Protein AF-A0A6M0CHL5-F1 (afdb_monomer_lite)

Foldseek 3Di:
DDPPDDDDDDDDPVRVVVVVLVVVLVVLLVVVLVVVQVCLVVLQDDPPPPPPVPDDNPPRDDHDDPVNSVVCVVVSCVVVVSD

Secondary structure (DSSP, 8-state):
------------HHHHHHHHHHHHHHHHHHHHHHHHHHHHHHHT---TTT--TTSPPPPPPPP--HHHHHHTHHHHHHH-TT-

Sequence (83 aa):
MRTAYQYKLRPNKDQIATIELWLDLLRRQYNYRLGERFSWWEENRCPVNACALIMPIPQLRDNPDYYSQKKDLVNTKDKFPEY

Structure (mmCIF, N/CA/C/O backbone):
data_AF-A0A6M0CHL5-F1
#
_entry.id   AF-A0A6M0CHL5-F1
#
loop_
_atom_site.group_PDB
_atom_site.id
_atom_site.type_symbol
_atom_site.label_atom_id
_atom_site.label_alt_id
_atom_site.label_comp_id
_atom_site.label_asym_id
_atom_site.label_entity_id
_atom_site.label_seq_id
_atom_site.pdbx_PDB_ins_code
_atom_site.Cartn_x
_atom_site.Cartn_y
_atom_site.Cartn_z
_atom_site.occupancy
_atom_site.B_iso_or_equiv
_atom_site.auth_seq_id
_atom_site.auth_comp_id
_atom_site.auth_asym_id
_atom_site.auth_atom_id
_atom_site.pdbx_PDB_model_num
ATOM 1 N N . MET A 1 1 ? -24.868 32.318 17.651 1.00 52.50 1 MET A N 1
ATOM 2 C CA . MET A 1 1 ? -24.609 31.099 18.449 1.00 52.50 1 MET A CA 1
ATOM 3 C C . MET A 1 1 ? -23.743 30.167 17.601 1.00 52.50 1 MET A C 1
ATOM 5 O O . MET A 1 1 ? -24.219 29.716 16.571 1.00 52.50 1 MET A O 1
ATOM 9 N N . ARG A 1 2 ? -22.450 29.979 17.913 1.00 55.78 2 ARG A N 1
ATOM 10 C CA . ARG A 1 2 ? -21.560 29.085 17.137 1.00 55.78 2 ARG A CA 1
ATOM 11 C C . ARG A 1 2 ? -21.623 27.676 17.730 1.00 55.78 2 ARG A C 1
ATOM 13 O O . ARG A 1 2 ? -21.019 27.421 18.764 1.00 55.78 2 ARG A O 1
ATOM 20 N N . THR A 1 3 ? -22.342 26.769 17.080 1.00 64.69 3 THR A N 1
ATOM 21 C CA . THR A 1 3 ? -22.423 25.342 17.432 1.00 64.69 3 THR A CA 1
ATOM 22 C C . THR A 1 3 ? -21.279 24.566 16.779 1.00 64.69 3 THR A C 1
ATOM 24 O O . THR A 1 3 ? -21.498 23.720 15.920 1.00 64.69 3 THR A O 1
ATOM 27 N N . ALA A 1 4 ? -20.035 24.874 17.139 1.00 71.19 4 ALA A N 1
ATOM 28 C CA . ALA A 1 4 ? -18.887 24.063 16.734 1.00 71.19 4 ALA A CA 1
ATOM 29 C C . ALA A 1 4 ? -18.598 23.025 17.829 1.00 71.19 4 ALA A C 1
ATOM 31 O O . ALA A 1 4 ? -17.590 23.109 18.526 1.00 71.19 4 ALA A O 1
ATOM 32 N N . TYR A 1 5 ? -19.522 22.081 18.035 1.00 74.75 5 TYR A N 1
ATOM 33 C CA . TYR A 1 5 ? -19.278 20.969 18.951 1.00 74.75 5 TYR A CA 1
ATOM 34 C C . TYR A 1 5 ? -18.255 20.025 18.322 1.00 74.75 5 TYR A C 1
ATOM 36 O O . TYR A 1 5 ? -18.515 19.385 17.306 1.00 74.75 5 TYR A O 1
ATOM 44 N N . GLN A 1 6 ? -17.074 19.948 18.930 1.00 77.50 6 GLN A N 1
ATOM 45 C CA . GLN A 1 6 ? -16.085 18.936 18.587 1.00 77.50 6 GLN A CA 1
ATOM 46 C C . GLN A 1 6 ? -16.449 17.638 19.306 1.00 77.50 6 GLN A C 1
ATOM 48 O O . GLN A 1 6 ? -16.299 17.517 20.523 1.00 77.50 6 GLN A O 1
ATOM 53 N N . TYR A 1 7 ? -16.943 16.659 18.552 1.00 75.88 7 TYR A N 1
ATOM 54 C CA . TYR A 1 7 ? -17.194 15.323 19.076 1.00 75.88 7 TYR A CA 1
ATOM 55 C C . TYR A 1 7 ? -15.882 14.544 19.111 1.00 75.88 7 TYR A C 1
ATOM 57 O O . TYR A 1 7 ? -15.297 14.235 18.074 1.00 75.88 7 TYR A O 1
ATOM 65 N N . LYS A 1 8 ? -15.415 14.218 20.318 1.00 83.88 8 LYS A N 1
ATOM 66 C CA . LYS A 1 8 ? -14.304 13.283 20.496 1.00 83.88 8 LYS A CA 1
ATOM 67 C C . LYS A 1 8 ? -14.858 11.864 20.531 1.00 83.88 8 LYS A C 1
ATOM 69 O O . LYS A 1 8 ? -15.617 11.525 21.439 1.00 83.88 8 LYS A O 1
ATOM 74 N N . LEU A 1 9 ? -14.440 11.034 19.581 1.00 87.12 9 LEU A N 1
ATOM 75 C CA . LEU A 1 9 ? -14.683 9.595 19.634 1.00 87.12 9 LEU A CA 1
ATOM 76 C C . LEU A 1 9 ? -14.006 9.016 20.885 1.00 87.12 9 LEU A C 1
ATOM 78 O O . LEU A 1 9 ? -12.830 9.274 21.148 1.00 87.12 9 LEU A O 1
ATOM 82 N N . ARG A 1 10 ? -14.765 8.252 21.673 1.00 93.50 10 ARG A N 1
ATOM 83 C CA . ARG A 1 10 ? -14.272 7.490 22.828 1.00 93.50 10 ARG A CA 1
ATOM 84 C C . ARG A 1 10 ? -14.542 6.008 22.572 1.00 93.50 10 ARG A C 1
ATOM 86 O O . ARG A 1 10 ? -15.509 5.481 23.119 1.00 93.50 10 ARG A O 1
ATOM 93 N N . PRO A 1 11 ? -13.768 5.374 21.676 1.00 95.31 11 PRO A N 1
ATOM 94 C CA . PRO A 1 11 ? -13.980 3.977 21.352 1.00 95.31 11 PRO A CA 1
ATOM 95 C C . PRO A 1 11 ? -13.699 3.100 22.575 1.00 95.31 11 PRO A C 1
ATOM 97 O O . PRO A 1 11 ? -12.805 3.386 23.376 1.00 95.31 11 PRO A O 1
ATOM 100 N N . ASN A 1 12 ? -14.484 2.041 22.727 1.00 97.62 12 ASN A N 1
ATOM 101 C CA . ASN A 1 12 ? -14.195 0.988 23.693 1.00 97.62 12 ASN A CA 1
ATOM 102 C C . ASN A 1 12 ? -13.036 0.101 23.191 1.00 97.62 12 ASN A C 1
ATOM 104 O O . ASN A 1 12 ? -12.534 0.280 22.081 1.00 97.62 12 ASN A O 1
ATOM 108 N N . LYS A 1 13 ? -12.598 -0.854 24.017 1.00 97.94 13 LYS A N 1
ATOM 109 C CA . LYS A 1 13 ? -11.440 -1.705 23.699 1.00 97.94 13 LYS A CA 1
ATOM 110 C C . LYS A 1 13 ? -11.615 -2.484 22.390 1.00 97.94 13 LYS A C 1
ATOM 112 O O . LYS A 1 13 ? -10.697 -2.494 21.578 1.00 97.94 13 LYS A O 1
ATOM 117 N N . ASP A 1 14 ? -12.793 -3.053 22.156 1.00 98.12 14 ASP A N 1
ATOM 118 C CA . ASP A 1 14 ? -13.069 -3.855 20.957 1.00 98.12 14 ASP A CA 1
ATOM 119 C C . ASP A 1 14 ? -13.083 -2.986 19.690 1.00 98.12 14 ASP A C 1
ATOM 121 O O . ASP A 1 14 ? -12.562 -3.367 18.639 1.00 98.12 14 ASP A O 1
ATOM 125 N N . GLN A 1 15 ? -13.623 -1.769 19.800 1.00 97.62 15 GLN A N 1
ATOM 126 C CA . GLN A 1 15 ? -13.600 -0.781 18.722 1.00 97.6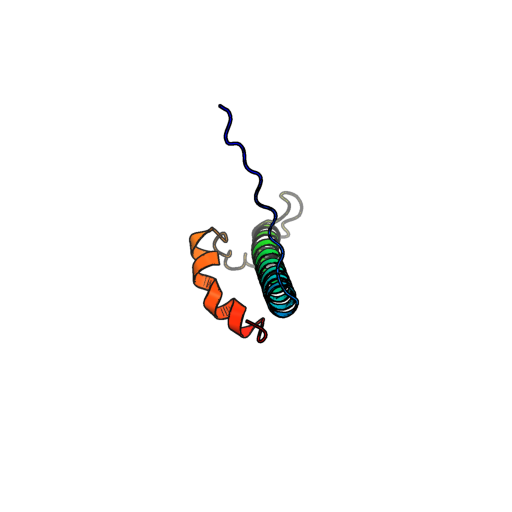2 15 GLN A CA 1
ATOM 127 C C . GLN A 1 15 ? -12.173 -0.334 18.395 1.00 97.62 15 GLN A C 1
ATOM 129 O O . GLN A 1 15 ? -11.840 -0.220 17.219 1.00 97.62 15 GLN A O 1
ATOM 134 N N . ILE A 1 16 ? -11.327 -0.104 19.406 1.00 97.69 16 ILE A N 1
ATOM 135 C CA . ILE A 1 16 ? -9.912 0.244 19.202 1.00 97.69 16 ILE A CA 1
ATOM 136 C C . ILE A 1 16 ? -9.202 -0.879 18.447 1.00 97.69 16 ILE A C 1
ATOM 138 O O . ILE A 1 16 ? -8.609 -0.610 17.407 1.00 97.69 16 ILE A O 1
ATOM 142 N N . ALA A 1 17 ? -9.338 -2.126 18.906 1.00 97.12 17 ALA A N 1
ATOM 143 C CA . ALA A 1 17 ? -8.711 -3.277 18.260 1.00 97.12 17 ALA A CA 1
ATOM 144 C C . ALA A 1 17 ? -9.150 -3.428 16.791 1.00 97.12 17 ALA A C 1
ATOM 146 O O . ALA A 1 17 ? -8.329 -3.675 15.910 1.00 97.12 17 ALA A O 1
ATOM 147 N N . THR A 1 18 ? -10.438 -3.207 16.511 1.00 96.56 18 THR A N 1
ATOM 148 C CA . THR A 1 18 ? -10.980 -3.230 15.142 1.00 96.56 18 THR A CA 1
ATOM 149 C C . THR A 1 18 ? -10.361 -2.134 14.271 1.00 96.56 18 THR A C 1
ATOM 151 O O . THR A 1 18 ? -9.947 -2.392 13.142 1.00 96.56 18 THR A O 1
ATOM 154 N N . ILE A 1 19 ? -10.276 -0.907 14.792 1.00 96.50 19 ILE A N 1
ATOM 155 C CA . ILE A 1 19 ? -9.688 0.229 14.074 1.00 96.50 19 ILE A CA 1
ATOM 156 C C . ILE A 1 19 ? -8.204 -0.022 13.793 1.00 96.50 19 ILE A C 1
ATOM 158 O O . ILE A 1 19 ? -7.748 0.227 12.681 1.00 96.50 19 ILE A O 1
ATOM 162 N N . GLU A 1 20 ? -7.453 -0.517 14.775 1.00 96.62 20 GLU A N 1
ATOM 163 C CA . GLU A 1 20 ? -6.028 -0.821 14.629 1.00 96.62 20 GLU A CA 1
ATOM 164 C C . GLU A 1 20 ? -5.785 -1.896 13.569 1.00 96.62 20 GLU A C 1
ATOM 166 O O . GLU A 1 20 ? -4.935 -1.703 12.697 1.00 96.62 20 GLU A O 1
ATOM 171 N N . LEU A 1 21 ? -6.582 -2.970 13.580 1.00 95.19 21 LEU A N 1
ATOM 172 C CA . LEU A 1 21 ? -6.540 -4.010 12.554 1.00 95.19 21 LEU A CA 1
ATOM 173 C C . LEU A 1 21 ? -6.781 -3.421 11.159 1.00 95.19 21 LEU A C 1
ATOM 175 O O . LEU A 1 21 ? -5.995 -3.643 10.240 1.00 95.19 21 LEU A O 1
ATOM 179 N N . TRP A 1 22 ? -7.840 -2.625 10.993 1.00 95.19 22 TRP A N 1
ATOM 180 C CA . TRP A 1 22 ? -8.149 -2.009 9.702 1.00 95.19 22 TRP A CA 1
ATOM 181 C C . TRP A 1 22 ? -7.052 -1.056 9.233 1.00 95.19 22 TRP A C 1
ATOM 183 O O . TRP A 1 22 ? -6.699 -1.064 8.055 1.00 95.19 22 TRP A O 1
ATOM 193 N N . LEU A 1 23 ? -6.484 -0.254 10.135 1.00 96.19 23 LEU A N 1
ATOM 194 C CA . LEU A 1 23 ? -5.372 0.635 9.805 1.00 96.19 23 LEU A CA 1
ATOM 195 C C . LEU A 1 23 ? -4.140 -0.145 9.340 1.00 96.19 23 LEU A C 1
ATOM 197 O O . LEU A 1 23 ? -3.452 0.312 8.424 1.00 96.19 23 LEU A O 1
ATOM 201 N N . ASP A 1 24 ? -3.860 -1.305 9.935 1.00 94.62 24 ASP A N 1
ATOM 202 C CA . ASP A 1 24 ? -2.750 -2.150 9.504 1.00 94.62 24 ASP A CA 1
ATOM 203 C C . ASP A 1 24 ? -2.987 -2.736 8.107 1.00 94.62 24 ASP A C 1
ATOM 205 O O . ASP A 1 24 ? -2.137 -2.588 7.224 1.00 94.62 24 ASP A O 1
ATOM 209 N N . LEU A 1 25 ? -4.177 -3.293 7.860 1.00 91.75 25 LEU A N 1
ATOM 210 C CA . LEU A 1 25 ? -4.559 -3.826 6.548 1.00 91.75 25 LEU A CA 1
ATOM 211 C C . LEU A 1 25 ? -4.492 -2.750 5.453 1.00 91.75 25 LEU A C 1
ATOM 213 O O . LEU A 1 25 ? -3.930 -2.983 4.379 1.00 91.75 25 LEU A O 1
ATOM 217 N N . LEU A 1 26 ? -4.995 -1.544 5.735 1.00 92.06 26 LEU A N 1
ATOM 218 C CA . LEU A 1 26 ? -4.926 -0.408 4.811 1.00 92.06 26 LEU A CA 1
ATOM 219 C C . LEU A 1 26 ? -3.480 0.017 4.532 1.00 92.06 26 LEU A C 1
ATOM 221 O O . LEU A 1 26 ? -3.140 0.313 3.384 1.00 92.06 26 LEU A O 1
ATOM 225 N N . ARG A 1 27 ? -2.610 0.016 5.549 1.00 94.19 27 ARG A N 1
ATOM 226 C CA . ARG A 1 27 ? -1.184 0.334 5.386 1.00 94.19 27 ARG A CA 1
ATOM 227 C C . ARG A 1 27 ? -0.483 -0.693 4.497 1.00 94.19 27 ARG A C 1
ATOM 229 O O . ARG A 1 27 ? 0.257 -0.305 3.594 1.00 94.19 27 ARG A O 1
ATOM 236 N N . ARG A 1 28 ? -0.732 -1.989 4.714 1.00 91.62 28 ARG A N 1
ATOM 237 C CA . ARG A 1 28 ? -0.176 -3.071 3.883 1.00 91.62 28 ARG A CA 1
ATOM 238 C C . ARG A 1 28 ? -0.637 -2.952 2.436 1.00 91.62 28 ARG A C 1
ATOM 240 O O . ARG A 1 28 ? 0.192 -2.984 1.529 1.00 91.62 28 ARG A O 1
ATOM 247 N N . GLN A 1 29 ? -1.935 -2.733 2.225 1.00 91.25 29 GLN A N 1
ATOM 248 C CA . GLN A 1 29 ? -2.502 -2.524 0.896 1.00 91.25 29 GLN A CA 1
ATOM 249 C C . GLN A 1 29 ? -1.866 -1.316 0.196 1.00 91.25 29 GLN A C 1
ATOM 251 O O . GLN A 1 29 ? -1.449 -1.427 -0.955 1.00 91.25 29 GLN A O 1
ATOM 256 N N . TYR A 1 30 ? -1.746 -0.180 0.886 1.00 92.38 30 TYR A N 1
ATOM 257 C CA . TYR A 1 30 ? -1.108 1.017 0.338 1.00 92.38 30 TYR A CA 1
ATOM 258 C C . TYR A 1 30 ? 0.343 0.752 -0.083 1.00 92.38 30 TYR A C 1
ATOM 260 O O . TYR A 1 30 ? 0.720 1.053 -1.215 1.00 92.38 30 TYR A O 1
ATOM 268 N N . ASN A 1 31 ? 1.139 0.138 0.795 1.00 94.19 31 ASN A N 1
ATOM 269 C CA . ASN A 1 31 ? 2.544 -0.159 0.519 1.00 94.19 31 ASN A CA 1
ATOM 270 C C . ASN A 1 31 ? 2.711 -1.129 -0.654 1.00 94.19 31 ASN A C 1
ATOM 272 O O . ASN A 1 31 ? 3.586 -0.920 -1.491 1.00 94.19 31 ASN A O 1
ATOM 276 N N . TYR A 1 32 ? 1.851 -2.146 -0.759 1.00 92.06 32 TYR A N 1
ATOM 277 C CA . TYR A 1 32 ? 1.856 -3.070 -1.891 1.00 92.06 32 TYR A CA 1
ATOM 278 C C . TYR A 1 32 ? 1.604 -2.334 -3.217 1.00 92.06 32 TYR A C 1
ATOM 280 O O . TYR A 1 32 ? 2.399 -2.448 -4.147 1.00 92.06 32 TYR A O 1
ATOM 288 N N . ARG A 1 33 ? 0.558 -1.497 -3.282 1.00 92.44 33 ARG A N 1
ATOM 289 C CA . ARG A 1 33 ? 0.239 -0.698 -4.482 1.00 92.44 33 ARG A CA 1
ATOM 290 C C . ARG A 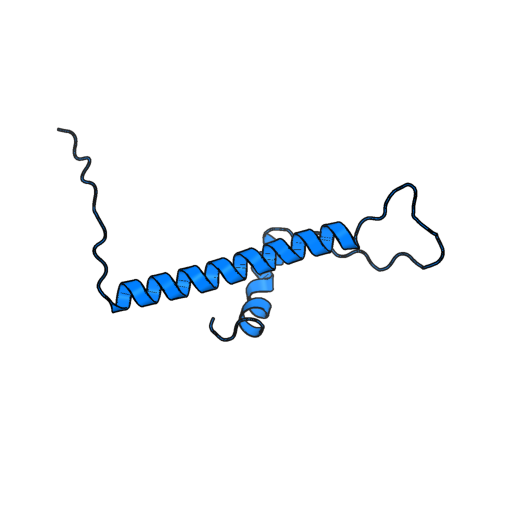1 33 ? 1.328 0.306 -4.838 1.00 92.44 33 ARG A C 1
ATOM 292 O O . ARG A 1 33 ? 1.558 0.580 -6.015 1.00 92.44 33 ARG A O 1
ATOM 299 N N . LEU A 1 34 ? 1.974 0.892 -3.836 1.00 94.81 34 LEU A N 1
ATOM 300 C CA . LEU A 1 34 ? 3.097 1.792 -4.058 1.00 94.81 34 LEU A CA 1
ATOM 301 C C . LEU A 1 34 ? 4.295 1.034 -4.646 1.00 94.81 34 LEU A C 1
ATOM 303 O O . LEU A 1 34 ? 4.891 1.504 -5.613 1.00 94.81 34 LEU A O 1
ATOM 307 N N . GLY A 1 35 ? 4.586 -0.159 -4.122 1.00 93.94 35 GLY A N 1
ATOM 308 C CA . GLY A 1 35 ? 5.617 -1.051 -4.647 1.00 93.94 35 GLY A CA 1
ATOM 309 C C . GLY A 1 35 ? 5.391 -1.400 -6.116 1.00 93.94 35 GLY A C 1
ATOM 310 O O . GLY A 1 35 ? 6.307 -1.255 -6.914 1.00 93.94 35 GLY A O 1
ATOM 311 N N . GLU A 1 36 ? 4.159 -1.739 -6.509 1.00 92.94 36 GLU A N 1
ATOM 312 C CA . GLU A 1 36 ? 3.830 -2.026 -7.915 1.00 92.94 36 GLU A CA 1
ATOM 313 C C . GLU A 1 36 ? 4.173 -0.863 -8.858 1.00 92.94 36 GLU A C 1
ATOM 315 O O . GLU A 1 36 ? 4.657 -1.087 -9.966 1.00 92.94 36 GLU A O 1
ATOM 320 N N . ARG A 1 37 ? 3.969 0.386 -8.418 1.00 94.06 37 ARG A N 1
ATOM 321 C CA . ARG A 1 37 ? 4.320 1.577 -9.209 1.00 94.06 37 ARG A CA 1
ATOM 322 C C . ARG A 1 37 ? 5.827 1.754 -9.342 1.00 94.06 37 ARG A C 1
ATOM 324 O O . ARG A 1 37 ? 6.290 2.118 -10.420 1.00 94.06 37 ARG A O 1
ATOM 331 N N . PHE A 1 38 ? 6.581 1.507 -8.271 1.00 94.50 38 PHE A N 1
ATOM 332 C CA . PHE A 1 38 ? 8.042 1.566 -8.320 1.00 94.50 38 PHE A CA 1
ATOM 333 C C . PHE A 1 38 ? 8.620 0.457 -9.194 1.00 94.50 38 PHE A C 1
ATOM 335 O O . PHE A 1 38 ? 9.409 0.759 -10.083 1.00 94.50 38 PHE A O 1
ATOM 342 N N . SER A 1 39 ? 8.155 -0.785 -9.034 1.00 91.88 39 SER A N 1
ATOM 343 C CA . SER A 1 39 ? 8.562 -1.896 -9.897 1.00 91.88 39 SER A CA 1
ATOM 344 C C . SER A 1 39 ? 8.237 -1.609 -11.358 1.00 91.88 39 SER A C 1
ATOM 346 O O . SER A 1 39 ? 9.101 -1.764 -12.212 1.00 91.88 39 SER A O 1
ATOM 348 N N . TRP A 1 40 ? 7.036 -1.100 -11.662 1.00 92.31 40 TRP A N 1
ATOM 349 C CA . TRP A 1 40 ? 6.710 -0.676 -13.022 1.00 92.31 40 TRP A CA 1
ATOM 350 C C . TRP A 1 40 ? 7.690 0.387 -13.535 1.00 92.31 40 TRP A C 1
ATOM 352 O O . TRP A 1 40 ? 8.217 0.257 -14.635 1.00 92.31 40 TRP A O 1
ATOM 362 N N . TRP A 1 41 ? 7.971 1.425 -12.748 1.00 89.75 41 TRP A N 1
ATOM 363 C CA . TRP A 1 41 ? 8.885 2.488 -13.158 1.00 89.75 41 TRP A CA 1
ATOM 364 C C . TRP A 1 41 ? 10.299 1.981 -13.469 1.00 89.75 41 TRP A C 1
ATOM 366 O O . TRP A 1 41 ? 10.880 2.384 -14.478 1.00 89.75 41 TRP A O 1
ATOM 376 N N . GLU A 1 42 ? 10.839 1.116 -12.612 1.00 87.31 42 GLU A N 1
ATOM 377 C CA . GLU A 1 42 ? 12.187 0.558 -12.740 1.00 87.31 42 GLU A CA 1
ATOM 378 C C . GLU A 1 42 ? 12.290 -0.449 -13.889 1.00 87.31 42 GLU A C 1
ATOM 380 O O . GLU A 1 42 ? 13.227 -0.382 -14.679 1.00 87.31 42 GLU A O 1
ATOM 385 N N . GLU A 1 43 ? 11.311 -1.344 -14.028 1.00 84.56 43 GLU A N 1
ATOM 386 C CA . GLU A 1 43 ? 11.317 -2.408 -15.039 1.00 84.56 43 GLU A CA 1
ATOM 387 C C . GLU A 1 43 ? 11.021 -1.892 -16.456 1.00 84.56 43 GLU A C 1
ATOM 389 O O . GLU A 1 43 ? 11.432 -2.510 -17.436 1.00 84.56 43 GLU A O 1
ATOM 394 N N . ASN A 1 44 ? 10.310 -0.766 -16.591 1.00 84.69 44 ASN A N 1
ATOM 395 C CA . ASN A 1 44 ? 9.888 -0.238 -17.895 1.00 84.69 44 ASN A CA 1
ATOM 396 C C . ASN A 1 44 ? 10.814 0.853 -18.445 1.00 84.69 44 ASN A C 1
ATOM 398 O O . ASN A 1 44 ? 10.491 1.503 -19.444 1.00 84.69 44 ASN A O 1
ATOM 402 N N . ARG A 1 45 ? 11.959 1.094 -17.802 1.00 78.19 45 ARG A N 1
ATOM 403 C CA . ARG A 1 45 ? 12.917 2.119 -18.216 1.00 78.19 45 ARG A CA 1
ATOM 404 C C . ARG A 1 45 ? 14.322 1.546 -18.242 1.00 78.19 45 ARG A C 1
ATOM 406 O O . ARG A 1 45 ? 14.693 0.721 -17.421 1.00 78.19 45 ARG A O 1
ATOM 413 N N . CYS A 1 46 ? 15.131 2.049 -19.166 1.00 74.81 46 CYS A N 1
ATOM 414 C CA . CYS A 1 46 ? 16.574 1.857 -19.130 1.00 74.81 46 CYS A CA 1
ATOM 415 C C . CYS A 1 46 ? 17.266 3.226 -19.200 1.00 74.81 46 CYS A C 1
ATOM 417 O O . CYS A 1 46 ? 16.705 4.164 -19.782 1.00 74.81 46 CYS A O 1
ATOM 419 N N . PRO A 1 47 ? 18.464 3.379 -18.614 1.00 72.25 47 PRO A N 1
ATOM 420 C CA . PRO A 1 47 ? 19.246 4.588 -18.803 1.00 72.25 47 PRO A CA 1
ATOM 421 C C . PRO A 1 47 ? 19.592 4.765 -20.287 1.00 72.25 47 PRO A C 1
ATOM 423 O O . PRO A 1 47 ? 20.060 3.833 -20.942 1.00 72.25 47 PRO A O 1
ATOM 426 N N . VAL A 1 48 ? 19.410 5.983 -20.806 1.00 68.00 48 VAL A N 1
ATOM 427 C CA . VAL A 1 48 ? 19.640 6.332 -22.225 1.00 68.00 48 VAL A CA 1
ATOM 428 C C . VAL A 1 48 ? 21.074 6.014 -22.677 1.00 68.00 48 VAL A C 1
ATOM 430 O O . VAL A 1 48 ? 21.318 5.735 -23.845 1.00 68.00 48 VAL A O 1
ATOM 433 N N . ASN A 1 49 ? 22.024 6.021 -21.743 1.00 75.69 49 ASN A N 1
ATOM 434 C CA . ASN A 1 49 ? 23.449 5.781 -21.960 1.00 75.69 49 ASN A CA 1
ATOM 435 C C . ASN A 1 49 ? 23.917 4.351 -21.629 1.00 75.69 49 ASN A C 1
ATOM 437 O O . ASN A 1 49 ? 25.111 4.085 -21.724 1.00 75.69 49 ASN A O 1
ATOM 441 N N . ALA A 1 50 ? 23.024 3.452 -21.204 1.00 66.94 50 ALA A N 1
ATOM 442 C CA . ALA A 1 50 ? 23.396 2.123 -20.708 1.00 66.94 50 ALA A CA 1
ATOM 443 C C . ALA A 1 50 ? 22.575 0.981 -21.322 1.00 66.94 50 ALA A C 1
ATOM 445 O O . ALA A 1 50 ? 22.663 -0.154 -20.852 1.00 66.94 50 ALA A O 1
ATOM 446 N N . CYS A 1 51 ? 21.781 1.245 -22.366 1.00 65.44 51 CYS A N 1
ATOM 447 C CA . CYS A 1 51 ? 21.052 0.186 -23.054 1.00 65.44 51 CYS A CA 1
ATOM 448 C C . CYS A 1 51 ? 22.026 -0.659 -23.884 1.00 65.44 51 CYS A C 1
ATOM 450 O O . CYS A 1 51 ? 22.265 -0.404 -25.064 1.00 65.44 51 CYS A O 1
ATOM 452 N N . ALA A 1 52 ? 22.624 -1.666 -23.255 1.00 61.25 52 ALA A N 1
ATOM 453 C CA . ALA A 1 52 ? 23.310 -2.709 -23.985 1.00 61.25 52 ALA A CA 1
ATOM 454 C C . ALA A 1 52 ? 22.223 -3.514 -24.714 1.00 61.25 52 ALA A C 1
ATOM 456 O O . ALA A 1 52 ? 21.491 -4.272 -24.081 1.00 61.25 52 ALA A O 1
ATOM 457 N N . LEU A 1 53 ? 22.087 -3.314 -26.029 1.00 64.75 53 LEU A N 1
ATOM 458 C CA . LEU A 1 53 ? 21.151 -4.004 -26.939 1.00 64.75 53 LEU A CA 1
ATOM 459 C C . LEU A 1 53 ? 21.466 -5.515 -27.078 1.00 64.75 53 LEU A C 1
ATOM 461 O O . LEU A 1 53 ? 21.422 -6.080 -28.165 1.00 64.75 53 LEU A O 1
ATOM 465 N N . ILE A 1 54 ? 21.854 -6.167 -25.983 1.00 63.22 54 ILE A N 1
ATOM 466 C CA . ILE A 1 54 ? 22.313 -7.556 -25.905 1.00 63.22 54 ILE A CA 1
ATOM 467 C C . ILE A 1 54 ? 21.114 -8.506 -25.723 1.00 63.22 54 ILE A C 1
ATOM 469 O O . ILE A 1 54 ? 21.232 -9.700 -25.977 1.00 63.22 54 ILE A O 1
ATOM 473 N N . MET A 1 55 ? 19.942 -7.991 -25.333 1.00 61.97 55 MET A N 1
ATOM 474 C CA . MET A 1 55 ? 18.734 -8.777 -25.060 1.00 61.97 55 MET A CA 1
ATOM 475 C C . MET A 1 55 ? 17.502 -8.162 -25.742 1.00 61.97 55 MET A C 1
ATOM 477 O O . MET A 1 55 ? 17.432 -6.935 -25.867 1.00 61.97 55 MET A O 1
ATOM 481 N N . PRO A 1 56 ? 16.510 -8.974 -26.159 1.00 67.94 56 PRO A N 1
ATOM 482 C CA . PRO A 1 56 ? 15.228 -8.445 -26.607 1.00 67.94 56 PRO A CA 1
ATOM 483 C C . PRO A 1 56 ? 14.569 -7.665 -25.467 1.00 67.94 56 PRO A C 1
ATOM 485 O O . PRO A 1 56 ? 14.595 -8.095 -24.312 1.00 67.94 56 PRO A O 1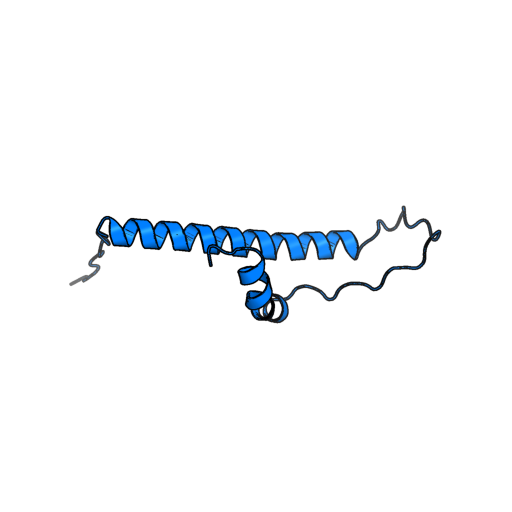
ATOM 488 N N . ILE A 1 57 ? 13.978 -6.516 -25.798 1.00 68.94 57 ILE A N 1
ATOM 489 C CA . ILE A 1 57 ? 13.213 -5.715 -24.840 1.00 68.94 57 ILE A CA 1
ATOM 490 C C . ILE A 1 57 ? 12.054 -6.596 -24.342 1.00 68.94 57 ILE A C 1
ATOM 492 O O . ILE A 1 57 ? 11.266 -7.059 -25.175 1.00 68.94 57 ILE A O 1
ATOM 496 N N . PRO A 1 58 ? 11.954 -6.882 -23.028 1.00 72.69 58 PRO A N 1
ATOM 497 C CA . PRO A 1 58 ? 10.859 -7.684 -22.500 1.00 72.69 58 PRO A CA 1
ATOM 498 C C . PRO A 1 58 ? 9.530 -6.970 -22.741 1.00 72.69 58 PRO A C 1
ATOM 500 O O . PRO A 1 58 ? 9.486 -5.752 -22.928 1.00 72.69 58 PRO A O 1
ATOM 503 N N . GLN A 1 59 ? 8.429 -7.722 -22.725 1.00 81.75 59 GLN A N 1
ATOM 504 C CA . GLN A 1 59 ? 7.112 -7.106 -22.817 1.00 81.75 59 GLN A CA 1
ATOM 505 C C . GLN A 1 59 ? 6.935 -6.131 -21.649 1.00 81.75 59 GLN A C 1
ATOM 507 O O . GLN A 1 59 ? 6.950 -6.532 -20.483 1.00 81.75 59 GLN A O 1
ATOM 512 N N . LEU A 1 60 ? 6.800 -4.849 -21.986 1.00 83.94 60 LEU A N 1
ATOM 513 C CA . LEU A 1 60 ? 6.582 -3.792 -21.013 1.00 83.94 60 LEU A CA 1
ATOM 514 C C . LEU A 1 60 ? 5.249 -4.026 -20.305 1.00 83.94 60 LEU A C 1
ATOM 516 O O . LEU A 1 60 ? 4.253 -4.414 -20.920 1.00 83.94 60 LEU A O 1
ATOM 520 N N . ARG A 1 61 ? 5.253 -3.805 -18.995 1.00 85.75 61 ARG A N 1
ATOM 521 C CA . ARG A 1 61 ? 4.045 -3.880 -18.178 1.00 85.75 61 ARG A CA 1
ATOM 522 C C . ARG A 1 61 ? 3.208 -2.629 -18.403 1.00 85.75 61 ARG A C 1
ATOM 524 O O . ARG A 1 61 ? 3.740 -1.524 -18.530 1.00 85.75 61 ARG A O 1
ATOM 531 N N . ASP A 1 62 ? 1.893 -2.793 -18.363 1.00 90.19 62 ASP A N 1
ATOM 532 C CA . ASP A 1 62 ? 0.984 -1.653 -18.343 1.00 90.19 62 ASP A CA 1
ATOM 533 C C . ASP A 1 62 ? 1.182 -0.832 -17.064 1.00 90.19 62 ASP A C 1
ATOM 535 O O . ASP A 1 62 ? 1.426 -1.377 -15.983 1.00 90.19 62 ASP A O 1
ATOM 539 N N . ASN A 1 63 ? 1.075 0.492 -17.191 1.00 90.81 63 ASN A N 1
ATOM 540 C CA . ASN A 1 63 ? 1.204 1.404 -16.060 1.00 90.81 63 ASN A CA 1
ATOM 541 C C . ASN A 1 63 ? 0.115 1.113 -15.011 1.00 90.81 63 ASN A C 1
ATOM 543 O O . ASN A 1 63 ? -1.073 1.169 -15.347 1.00 90.81 63 ASN A O 1
ATOM 547 N N . PRO A 1 64 ? 0.474 0.837 -13.745 1.00 93.81 64 PRO A N 1
ATOM 548 C CA . PRO A 1 64 ? -0.501 0.625 -12.687 1.00 93.81 64 PRO A CA 1
ATOM 549 C C . PRO A 1 64 ? -1.234 1.930 -12.339 1.00 93.81 64 PRO A C 1
ATOM 551 O O . PRO A 1 64 ? -0.78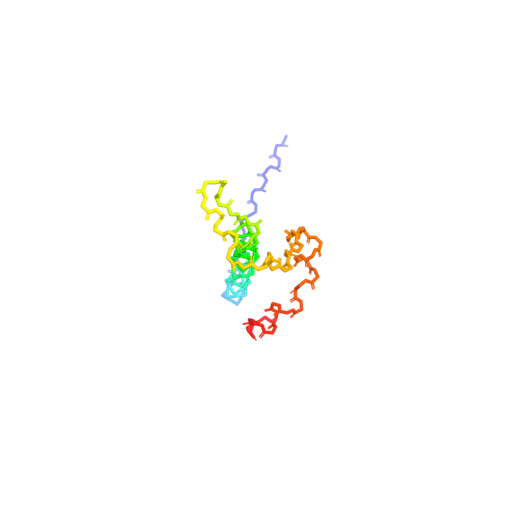5 2.738 -11.521 1.00 93.81 64 PRO A O 1
ATOM 554 N N . ASP A 1 65 ? -2.397 2.123 -12.954 1.00 92.00 65 ASP A N 1
ATOM 555 C CA . ASP A 1 65 ? -3.326 3.206 -12.659 1.00 92.00 65 ASP A CA 1
ATOM 556 C C . ASP A 1 65 ? -4.308 2.867 -11.519 1.00 92.00 65 ASP A C 1
ATOM 558 O O . ASP A 1 65 ? -4.308 1.785 -10.928 1.00 92.00 65 ASP A O 1
ATOM 562 N N . TYR A 1 66 ? -5.171 3.828 -11.182 1.00 90.25 66 TYR A N 1
ATOM 563 C CA . TYR A 1 66 ? -6.188 3.645 -10.147 1.00 90.25 66 TYR A CA 1
ATOM 564 C C . TYR A 1 66 ? -7.120 2.452 -10.423 1.00 90.25 66 TYR A C 1
ATOM 566 O O . TYR A 1 66 ? -7.481 1.724 -9.498 1.00 90.25 66 TYR A O 1
ATOM 574 N N . TYR A 1 67 ? -7.533 2.245 -11.674 1.00 92.75 67 TYR A N 1
ATOM 575 C CA . TYR A 1 67 ? -8.509 1.222 -12.033 1.00 92.75 67 TYR A CA 1
ATOM 576 C C . TYR A 1 67 ? -7.896 -0.178 -12.040 1.00 92.75 67 TYR A C 1
ATOM 578 O O . TYR A 1 67 ? -8.542 -1.108 -11.549 1.00 92.75 67 TYR A O 1
ATOM 586 N N . SER A 1 68 ? -6.671 -0.344 -12.542 1.00 91.56 68 SER A N 1
ATOM 587 C CA . SER A 1 68 ? -5.963 -1.628 -12.505 1.00 91.56 68 SER A CA 1
ATOM 588 C C . SER A 1 68 ? -5.659 -2.041 -11.063 1.00 91.56 68 SER A C 1
ATOM 590 O O . SER A 1 68 ? -6.009 -3.147 -10.650 1.00 91.56 68 SER A O 1
ATOM 592 N N . GLN A 1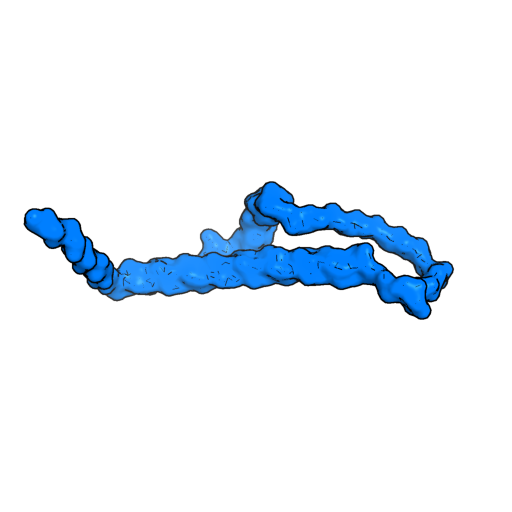 69 ? -5.166 -1.113 -10.241 1.00 91.56 69 GLN A N 1
ATOM 593 C CA . GLN A 1 69 ? -4.883 -1.356 -8.823 1.00 91.56 69 GLN A CA 1
ATOM 594 C C . GLN A 1 69 ? -6.141 -1.604 -7.979 1.00 91.56 69 GLN A C 1
ATOM 596 O O . GLN A 1 69 ? -6.107 -2.358 -7.001 1.00 91.56 69 GLN A O 1
ATOM 601 N N . LYS A 1 70 ? -7.274 -0.990 -8.341 1.00 89.50 70 LYS A N 1
ATOM 602 C CA . LYS A 1 70 ? -8.570 -1.273 -7.711 1.00 89.50 70 LYS A CA 1
ATOM 603 C C . LYS A 1 70 ? -9.047 -2.693 -8.025 1.00 89.50 70 LYS A C 1
ATOM 605 O O . LYS A 1 70 ? -9.548 -3.368 -7.129 1.00 89.50 70 LYS A O 1
ATOM 610 N N . LYS A 1 71 ? -8.897 -3.148 -9.275 1.00 89.75 71 LYS A N 1
ATOM 611 C CA . LYS A 1 71 ? -9.274 -4.512 -9.691 1.00 89.75 71 LYS A CA 1
ATOM 612 C C . LYS A 1 71 ? -8.406 -5.582 -9.024 1.00 89.75 71 LYS A C 1
ATOM 614 O O . LYS A 1 71 ? -8.923 -6.636 -8.674 1.00 89.75 71 LYS A O 1
ATOM 619 N N . ASP A 1 72 ? -7.136 -5.279 -8.758 1.00 88.31 72 ASP A N 1
ATOM 620 C CA . ASP A 1 72 ? -6.185 -6.189 -8.103 1.00 88.31 72 ASP A CA 1
ATOM 621 C C . ASP A 1 72 ? -6.484 -6.454 -6.608 1.00 88.31 72 ASP A C 1
ATOM 623 O O . ASP A 1 72 ? -5.756 -7.173 -5.927 1.00 88.31 72 ASP A O 1
ATOM 627 N N . LEU A 1 73 ? -7.557 -5.884 -6.041 1.00 83.25 73 LEU A N 1
ATOM 628 C CA . LEU A 1 73 ? -7.922 -6.119 -4.636 1.00 83.25 73 LEU A CA 1
ATOM 629 C C . LEU A 1 73 ? -8.116 -7.609 -4.319 1.00 83.25 73 LEU A C 1
ATOM 631 O O . LEU A 1 73 ? -7.793 -8.036 -3.216 1.00 83.25 73 LEU A O 1
ATOM 635 N N . VAL A 1 74 ? -8.599 -8.395 -5.284 1.00 85.88 74 VAL A N 1
ATOM 636 C CA . VAL A 1 74 ? -8.781 -9.846 -5.129 1.00 85.88 74 VAL A CA 1
ATOM 637 C C . VAL A 1 74 ? -7.441 -10.529 -4.837 1.00 85.88 74 VAL A C 1
ATOM 639 O O . VAL A 1 74 ? -7.301 -11.168 -3.802 1.00 85.88 74 VAL A O 1
ATOM 642 N N . ASN A 1 75 ? -6.422 -10.274 -5.660 1.00 86.00 75 ASN A N 1
ATOM 643 C CA . ASN A 1 75 ? -5.082 -10.848 -5.486 1.00 86.00 75 ASN A CA 1
ATOM 644 C C . ASN A 1 75 ? -4.410 -10.387 -4.185 1.00 86.00 75 ASN A C 1
ATOM 646 O O . ASN A 1 75 ? -3.565 -11.074 -3.616 1.00 86.00 75 ASN A O 1
ATOM 650 N N . THR A 1 76 ? -4.762 -9.195 -3.705 1.00 82.88 76 THR A N 1
ATOM 651 C CA . THR A 1 76 ? -4.236 -8.664 -2.442 1.00 82.88 76 THR A CA 1
ATOM 652 C C . THR A 1 76 ? -4.760 -9.429 -1.233 1.00 82.88 76 THR A C 1
ATOM 654 O O . THR A 1 76 ? -4.001 -9.631 -0.291 1.00 82.88 76 THR A O 1
ATOM 657 N N . LYS A 1 77 ? -6.016 -9.892 -1.269 1.00 85.00 77 LYS A N 1
ATOM 658 C CA . LYS A 1 77 ? -6.580 -10.742 -0.210 1.00 85.00 77 LYS A CA 1
ATOM 659 C C . LYS A 1 77 ? -5.884 -12.096 -0.139 1.00 85.00 77 LYS A C 1
ATOM 661 O O . LYS A 1 77 ? -5.587 -12.566 0.949 1.00 85.00 77 LYS A O 1
ATOM 666 N N . ASP A 1 78 ? -5.523 -12.662 -1.288 1.00 88.50 78 ASP A N 1
ATOM 667 C CA . ASP A 1 78 ? -4.754 -13.911 -1.322 1.00 88.50 78 ASP A CA 1
ATOM 668 C C . ASP A 1 78 ? -3.354 -13.736 -0.708 1.00 88.50 78 ASP A C 1
ATOM 670 O O . ASP A 1 78 ? -2.849 -14.620 -0.019 1.00 88.50 78 ASP A O 1
ATOM 674 N N . LYS A 1 79 ? -2.717 -12.576 -0.928 1.00 84.56 79 LYS A N 1
ATOM 675 C CA . LYS A 1 79 ? -1.389 -12.253 -0.371 1.00 84.56 79 LYS A CA 1
ATOM 676 C C . LYS A 1 79 ? -1.426 -11.875 1.109 1.00 84.56 79 LYS A C 1
ATOM 678 O O . LYS A 1 79 ? -0.431 -12.070 1.807 1.00 84.56 79 LYS A O 1
ATOM 683 N N . PHE A 1 80 ? -2.535 -11.313 1.579 1.00 85.81 80 PHE A N 1
ATOM 684 C CA . PHE A 1 80 ? -2.734 -10.885 2.960 1.00 85.81 80 PHE A CA 1
ATOM 685 C C . PHE A 1 80 ? -3.904 -11.670 3.571 1.00 85.81 80 PHE A C 1
ATOM 687 O O . PHE A 1 80 ? -5.012 -11.150 3.615 1.00 85.81 80 PHE A O 1
ATOM 694 N N . PRO A 1 81 ? -3.675 -12.895 4.081 1.00 82.50 81 PRO A N 1
ATOM 695 C CA . PRO A 1 81 ? -4.743 -13.767 4.588 1.00 82.50 81 PRO A CA 1
ATOM 696 C C . PRO A 1 81 ? -5.451 -13.238 5.849 1.00 82.50 81 PRO A C 1
ATOM 698 O O . PRO A 1 81 ? -6.453 -13.797 6.277 1.00 82.50 81 PRO A O 1
ATOM 701 N N . GLU A 1 82 ? -4.928 -12.172 6.459 1.00 81.62 82 GLU A N 1
ATOM 702 C CA . GLU A 1 82 ? -5.563 -11.427 7.556 1.00 81.62 82 GLU A CA 1
ATOM 703 C C . GLU A 1 82 ? -6.755 -10.559 7.083 1.00 81.62 82 GLU A C 1
ATOM 705 O O . GLU A 1 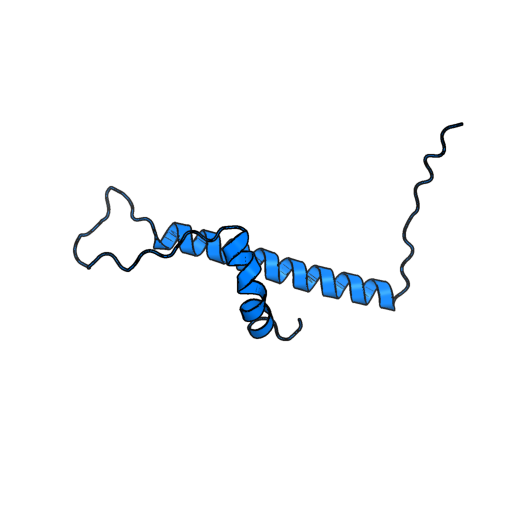82 ? -7.443 -9.969 7.916 1.00 81.62 82 GLU A O 1
ATOM 710 N N . TYR A 1 83 ? -6.965 -10.446 5.764 1.00 72.00 83 TYR A N 1
ATOM 711 C CA . TYR A 1 83 ? -7.992 -9.632 5.098 1.00 72.00 83 TYR A CA 1
ATOM 712 C C . TYR A 1 83 ? -9.278 -10.425 4.828 1.00 72.00 83 TYR A C 1
ATOM 714 O O . TYR A 1 83 ? -10.373 -9.835 4.989 1.00 72.00 83 TYR A O 1
#

Radius of gyration: 21.25 Å; chains: 1; bounding box: 48×45×51 Å

pLDDT: mean 84.99, std 11.24, range [52.5, 98.12]